Protein AF-A0A949IEY3-F1 (afdb_monomer_lite)

Structure (mmCIF, N/CA/C/O backbone):
data_AF-A0A949IEY3-F1
#
_entry.id   AF-A0A949IEY3-F1
#
loop_
_atom_site.group_PDB
_atom_site.id
_atom_site.type_symbol
_atom_site.label_atom_id
_atom_site.label_alt_id
_atom_site.label_comp_id
_atom_site.label_asym_id
_atom_site.label_entity_id
_atom_site.label_seq_id
_atom_site.pdbx_PDB_ins_code
_atom_site.Cartn_x
_atom_site.Cartn_y
_atom_site.Cartn_z
_atom_site.occupancy
_atom_site.B_iso_or_equiv
_atom_site.auth_seq_id
_atom_site.auth_comp_id
_atom_site.auth_asym_id
_atom_site.auth_atom_id
_atom_site.pdbx_PDB_model_num
ATOM 1 N N . MET A 1 1 ? 9.788 -4.914 -32.178 1.00 46.94 1 MET A N 1
ATOM 2 C CA . MET A 1 1 ? 10.229 -4.517 -30.823 1.00 46.94 1 MET A CA 1
ATOM 3 C C . MET A 1 1 ? 9.137 -3.649 -30.191 1.00 46.94 1 MET A C 1
ATOM 5 O O . MET A 1 1 ? 9.381 -2.490 -29.914 1.00 46.94 1 MET A O 1
ATOM 9 N N . THR A 1 2 ? 7.911 -4.162 -30.039 1.00 53.75 2 THR A N 1
ATOM 10 C CA . THR A 1 2 ? 6.730 -3.289 -29.823 1.00 53.75 2 THR A CA 1
ATOM 11 C C . THR A 1 2 ? 5.736 -3.800 -28.781 1.00 53.75 2 THR A C 1
ATOM 13 O O . THR A 1 2 ? 4.923 -3.021 -28.313 1.00 53.75 2 THR A O 1
ATOM 16 N N . THR A 1 3 ? 5.800 -5.074 -28.390 1.00 60.41 3 THR A N 1
ATOM 17 C CA . THR A 1 3 ? 4.898 -5.664 -27.387 1.00 60.41 3 THR A CA 1
ATOM 18 C C . THR A 1 3 ? 5.378 -5.424 -25.957 1.00 60.41 3 THR A C 1
ATOM 20 O O . THR A 1 3 ? 4.612 -4.915 -25.152 1.00 60.41 3 THR A O 1
ATOM 23 N N . ALA A 1 4 ? 6.667 -5.645 -25.677 1.00 58.47 4 ALA A N 1
ATOM 24 C CA . ALA A 1 4 ? 7.222 -5.500 -24.326 1.00 58.47 4 ALA A CA 1
ATOM 25 C C . ALA A 1 4 ? 7.074 -4.079 -23.746 1.00 58.47 4 ALA A C 1
ATOM 27 O O . ALA A 1 4 ? 6.784 -3.923 -22.569 1.00 58.47 4 ALA A O 1
ATOM 28 N N . HIS A 1 5 ? 7.217 -3.040 -24.575 1.00 59.31 5 HIS A N 1
ATOM 29 C CA . HIS A 1 5 ? 7.078 -1.650 -24.125 1.00 59.31 5 HIS A CA 1
ATOM 30 C C . HIS A 1 5 ? 5.612 -1.258 -23.858 1.00 59.31 5 HIS A C 1
ATOM 32 O O . HIS A 1 5 ? 5.348 -0.380 -23.045 1.00 59.31 5 HIS A O 1
ATOM 38 N N . HIS A 1 6 ? 4.653 -1.909 -24.529 1.00 62.28 6 HIS A N 1
ATOM 39 C CA . HIS A 1 6 ? 3.222 -1.681 -24.313 1.00 62.28 6 HIS A CA 1
ATOM 40 C C . HIS A 1 6 ? 2.752 -2.330 -23.006 1.00 62.28 6 HIS A C 1
ATOM 42 O O . HIS A 1 6 ? 2.104 -1.671 -22.199 1.00 62.28 6 HIS A O 1
ATOM 48 N N . GLU A 1 7 ? 3.171 -3.576 -22.765 1.00 66.00 7 GLU A N 1
ATOM 49 C CA . GLU A 1 7 ? 2.875 -4.327 -21.536 1.00 66.00 7 GLU A CA 1
ATOM 50 C C . GLU A 1 7 ? 3.443 -3.624 -20.287 1.00 66.00 7 GLU A C 1
ATOM 52 O O . GLU A 1 7 ? 2.803 -3.598 -19.240 1.00 66.00 7 GLU A O 1
ATOM 57 N N . GLN A 1 8 ? 4.606 -2.972 -20.410 1.00 67.94 8 GLN A N 1
ATOM 58 C CA . GLN A 1 8 ? 5.215 -2.179 -19.334 1.00 67.94 8 GLN A CA 1
ATOM 59 C C . GLN A 1 8 ? 4.384 -0.949 -18.955 1.00 67.94 8 GLN A C 1
ATOM 61 O O . GLN A 1 8 ? 4.123 -0.717 -17.775 1.00 67.94 8 GLN A O 1
ATOM 66 N N . THR A 1 9 ? 3.938 -0.168 -19.942 1.00 77.81 9 THR A N 1
ATOM 67 C CA . THR A 1 9 ? 3.109 1.018 -19.689 1.00 77.81 9 THR A CA 1
ATOM 68 C C . THR A 1 9 ? 1.752 0.635 -19.091 1.00 77.81 9 THR A C 1
ATOM 70 O O . THR A 1 9 ? 1.216 1.372 -18.263 1.00 77.81 9 THR A O 1
ATOM 73 N N . GLU A 1 10 ? 1.200 -0.525 -19.461 1.00 85.94 10 GLU A N 1
ATOM 74 C CA . GLU A 1 10 ? -0.023 -1.053 -18.848 1.00 85.94 10 GLU A CA 1
ATOM 75 C C . GLU A 1 10 ? 0.197 -1.505 -17.398 1.00 85.94 10 GLU A C 1
ATOM 77 O O . GLU A 1 10 ? -0.606 -1.148 -16.537 1.00 85.94 10 GLU A O 1
ATOM 82 N N . ALA A 1 11 ? 1.299 -2.202 -17.098 1.00 87.50 11 ALA A N 1
ATOM 83 C CA . ALA A 1 11 ? 1.636 -2.626 -15.738 1.00 87.50 11 ALA A CA 1
ATOM 84 C C . ALA A 1 11 ? 1.901 -1.436 -14.796 1.00 87.50 11 ALA A C 1
ATOM 86 O O . ALA A 1 11 ? 1.378 -1.401 -13.683 1.00 87.50 11 ALA A O 1
ATOM 87 N N . VAL A 1 12 ? 2.644 -0.416 -15.247 1.00 89.12 12 VAL A N 1
ATOM 88 C CA . VAL A 1 12 ? 2.855 0.818 -14.465 1.00 89.12 12 VAL A CA 1
ATOM 89 C C . VAL A 1 12 ? 1.537 1.546 -14.223 1.00 89.12 12 VAL A C 1
ATOM 91 O O . VAL A 1 12 ? 1.287 2.041 -13.123 1.00 89.12 12 VAL A O 1
ATOM 94 N N . LYS A 1 13 ? 0.664 1.606 -15.232 1.00 91.56 13 LYS A N 1
ATOM 95 C CA . LYS A 1 13 ? -0.659 2.208 -15.073 1.00 91.56 13 LYS A CA 1
ATOM 96 C C . LYS A 1 13 ? -1.504 1.450 -14.045 1.00 91.56 13 LYS A C 1
ATOM 98 O O . LYS A 1 13 ? -2.110 2.095 -13.197 1.00 91.56 13 LYS A O 1
ATOM 103 N N . ASP A 1 14 ? -1.512 0.120 -14.085 1.00 92.50 14 ASP A N 1
ATOM 104 C CA . ASP A 1 14 ? -2.247 -0.707 -13.121 1.00 92.50 14 ASP A CA 1
ATOM 105 C C . ASP A 1 14 ? -1.748 -0.482 -11.681 1.00 92.50 14 ASP A C 1
ATOM 107 O O . ASP A 1 14 ? -2.543 -0.252 -10.769 1.00 92.50 14 ASP A O 1
ATOM 111 N N . VAL A 1 15 ? -0.426 -0.417 -11.480 1.00 92.69 15 VAL A N 1
ATOM 112 C CA . VAL A 1 15 ? 0.175 -0.072 -10.179 1.00 92.69 15 VAL A CA 1
ATOM 113 C C . VAL A 1 15 ? -0.255 1.327 -9.711 1.00 92.69 15 VAL A C 1
ATOM 115 O O . VAL A 1 15 ? -0.690 1.494 -8.567 1.00 92.69 15 VAL A O 1
ATOM 118 N N . ARG A 1 16 ? -0.214 2.337 -10.591 1.00 93.06 16 ARG A N 1
ATOM 119 C CA . ARG A 1 16 ? -0.662 3.710 -10.282 1.00 93.06 16 ARG A CA 1
ATOM 120 C C . ARG A 1 16 ? -2.134 3.761 -9.885 1.00 93.06 16 ARG A C 1
ATOM 122 O O . ARG A 1 16 ? -2.465 4.365 -8.860 1.00 93.06 16 ARG A O 1
ATOM 129 N N . ASP A 1 17 ? -2.996 3.108 -10.659 1.00 94.56 17 ASP A N 1
ATOM 130 C CA . ASP A 1 17 ? -4.437 3.050 -10.410 1.00 94.56 17 ASP A CA 1
ATOM 131 C C . ASP A 1 17 ? -4.720 2.387 -9.048 1.00 94.56 17 ASP A C 1
ATOM 133 O O . ASP A 1 17 ? -5.545 2.878 -8.268 1.00 94.56 17 ASP A O 1
ATOM 137 N N . LYS A 1 18 ? -3.965 1.339 -8.689 1.00 94.81 18 LYS A N 1
ATOM 138 C CA . LYS A 1 18 ? -4.064 0.689 -7.374 1.00 94.81 18 LYS A CA 1
ATOM 139 C C . LYS A 1 18 ? -3.598 1.574 -6.227 1.00 94.81 18 LYS A C 1
ATOM 141 O O . LYS A 1 18 ? -4.246 1.589 -5.179 1.00 94.81 18 LYS A O 1
ATOM 146 N N . TYR A 1 19 ? -2.542 2.366 -6.400 1.00 94.62 19 TYR A N 1
ATOM 147 C CA . TYR A 1 19 ? -2.156 3.348 -5.385 1.00 94.62 19 TYR A CA 1
ATOM 148 C C . TYR A 1 19 ? -3.219 4.426 -5.167 1.00 94.62 19 TYR A C 1
ATOM 150 O O . TYR A 1 19 ? -3.435 4.856 -4.029 1.00 94.62 19 TYR A O 1
ATOM 158 N N . GLU A 1 20 ? -3.903 4.868 -6.223 1.00 94.94 20 GLU A N 1
ATOM 159 C CA . GLU A 1 20 ? -5.037 5.783 -6.079 1.00 94.94 20 GLU A CA 1
ATOM 160 C C . GLU A 1 20 ? -6.204 5.141 -5.328 1.00 94.94 20 GLU A C 1
ATOM 162 O O . GLU A 1 20 ? -6.789 5.778 -4.448 1.00 94.94 20 GLU A O 1
ATOM 167 N N . GLU A 1 21 ? -6.517 3.881 -5.633 1.00 96.31 21 GLU A N 1
ATOM 168 C CA . GLU A 1 21 ? -7.528 3.095 -4.924 1.00 96.31 21 GLU A CA 1
ATOM 169 C C . GLU A 1 21 ? -7.200 2.991 -3.427 1.00 96.31 21 GLU A C 1
ATOM 171 O O . GLU A 1 21 ? -8.030 3.347 -2.591 1.00 96.31 21 GLU A O 1
ATOM 176 N N . ILE A 1 22 ? -5.958 2.643 -3.077 1.00 95.38 22 ILE A N 1
ATOM 177 C CA . ILE A 1 22 ? -5.497 2.564 -1.683 1.00 95.38 22 ILE A CA 1
ATOM 178 C C . ILE A 1 22 ? -5.648 3.910 -0.958 1.00 95.38 22 ILE A C 1
ATOM 180 O O . ILE A 1 22 ? -6.110 3.958 0.184 1.00 95.38 22 ILE A O 1
ATOM 184 N N . MET A 1 23 ? -5.298 5.028 -1.604 1.00 95.50 23 MET A N 1
ATOM 185 C CA . MET A 1 23 ? -5.473 6.353 -0.996 1.00 95.50 23 MET A CA 1
ATOM 186 C C . MET A 1 23 ? -6.948 6.688 -0.755 1.00 95.50 23 MET A C 1
ATOM 188 O O . MET A 1 23 ? -7.282 7.237 0.298 1.00 95.50 23 MET A O 1
ATOM 192 N N . ARG A 1 24 ? -7.842 6.313 -1.680 1.00 95.88 24 ARG A N 1
ATOM 193 C CA . ARG A 1 24 ? -9.292 6.476 -1.492 1.00 95.88 24 ARG A CA 1
ATOM 194 C C . ARG A 1 24 ? -9.807 5.627 -0.332 1.00 95.88 24 ARG A C 1
ATOM 196 O O . ARG A 1 24 ? -10.607 6.136 0.449 1.00 95.88 24 ARG A O 1
ATOM 203 N N . LEU A 1 25 ? -9.327 4.392 -0.179 1.00 96.50 25 LEU A N 1
ATOM 204 C CA . LEU A 1 25 ? -9.682 3.521 0.947 1.00 96.50 25 LEU A CA 1
ATOM 205 C C . LEU A 1 25 ? -9.256 4.129 2.291 1.00 96.50 25 LEU A C 1
ATOM 207 O O . LEU A 1 25 ? -10.052 4.161 3.227 1.00 96.50 25 LEU A O 1
ATOM 211 N N . PHE A 1 26 ? -8.056 4.715 2.382 1.00 95.12 26 PHE A N 1
ATOM 212 C CA . PHE A 1 26 ? -7.641 5.443 3.589 1.00 95.12 26 PHE A CA 1
ATOM 213 C C . PHE A 1 26 ? -8.510 6.670 3.883 1.00 95.12 26 PHE A C 1
ATOM 215 O O . PHE A 1 26 ? -8.753 7.003 5.043 1.00 95.12 26 PHE A O 1
ATOM 222 N N . ASP A 1 27 ? -8.963 7.379 2.853 1.00 94.38 27 ASP A N 1
ATOM 223 C CA . ASP A 1 27 ? -9.834 8.538 3.038 1.00 94.38 27 ASP A CA 1
ATOM 224 C C . ASP A 1 27 ? -11.264 8.140 3.430 1.00 94.38 27 ASP A C 1
ATOM 226 O O . ASP A 1 27 ? -11.930 8.908 4.127 1.00 94.38 27 ASP A O 1
ATOM 230 N N . GLN A 1 28 ? -11.731 6.959 3.013 1.00 94.81 28 GLN A N 1
ATOM 231 C CA . GLN A 1 28 ? -12.969 6.357 3.516 1.00 94.81 28 GLN A CA 1
ATOM 232 C C . GLN A 1 28 ? -12.807 5.926 4.974 1.00 94.81 28 GLN A C 1
ATOM 234 O O . GLN A 1 28 ? -13.623 6.318 5.800 1.00 94.81 28 GLN A O 1
ATOM 239 N N . TYR A 1 29 ? -11.703 5.251 5.315 1.00 93.50 29 TYR A N 1
ATOM 240 C CA . TYR A 1 29 ? -11.407 4.808 6.682 1.00 93.50 29 TYR A CA 1
ATOM 241 C C . TYR A 1 29 ? -11.513 5.964 7.687 1.00 93.50 29 TYR A C 1
ATOM 243 O O . TYR A 1 29 ? -12.190 5.847 8.707 1.00 93.50 29 TYR A O 1
ATOM 251 N N . ASN A 1 30 ? -10.937 7.123 7.349 1.00 90.44 30 ASN A N 1
ATOM 252 C CA . ASN A 1 30 ? -10.963 8.325 8.190 1.00 90.44 30 ASN A CA 1
ATOM 253 C C . ASN A 1 30 ? -12.365 8.926 8.407 1.00 90.44 30 ASN A C 1
ATOM 255 O O . ASN A 1 30 ? -12.544 9.742 9.309 1.00 90.44 30 ASN A O 1
ATOM 259 N N . LYS A 1 31 ? -13.339 8.595 7.552 1.00 92.94 31 LYS A N 1
ATOM 260 C CA . LYS A 1 31 ? -14.721 9.107 7.604 1.00 92.94 31 LYS A CA 1
ATOM 261 C C . LYS A 1 31 ? -15.704 8.096 8.189 1.00 92.94 31 LYS A C 1
ATOM 263 O O . LYS A 1 31 ? -16.850 8.451 8.446 1.00 92.94 31 LYS A O 1
ATOM 268 N N . THR A 1 32 ? -15.277 6.853 8.353 1.00 91.75 32 THR A N 1
ATOM 269 C CA . THR A 1 32 ? -16.107 5.755 8.830 1.00 91.75 32 THR A CA 1
ATOM 270 C C . THR A 1 32 ? -16.006 5.666 10.347 1.00 91.75 32 THR A C 1
ATOM 272 O O . THR A 1 32 ? -14.907 5.585 10.884 1.00 91.75 32 THR A O 1
ATOM 275 N N . ASP A 1 33 ? -17.137 5.625 11.050 1.00 86.69 33 ASP A N 1
ATOM 276 C CA . ASP A 1 33 ? -17.186 5.404 12.508 1.00 86.69 33 ASP A CA 1
ATOM 277 C C . ASP A 1 33 ? -17.440 3.928 12.873 1.00 86.69 33 ASP A C 1
ATOM 279 O O . ASP A 1 33 ? -17.324 3.521 14.029 1.00 86.69 33 ASP A O 1
ATOM 283 N N . ASN A 1 34 ? -17.803 3.103 11.885 1.00 89.31 34 ASN A N 1
ATOM 284 C CA . ASN A 1 34 ? -18.080 1.687 12.074 1.00 89.31 34 ASN A CA 1
ATOM 285 C C . ASN A 1 34 ? -16.785 0.857 12.068 1.00 89.31 34 ASN A C 1
ATOM 287 O O . ASN A 1 34 ? -16.049 0.820 11.085 1.00 89.31 34 ASN A O 1
ATOM 291 N N . LYS A 1 35 ? -16.557 0.125 13.159 1.00 83.81 35 LYS A N 1
ATOM 292 C CA . LYS A 1 35 ? -15.388 -0.741 13.368 1.00 83.81 35 LYS A CA 1
ATOM 293 C C . LYS A 1 35 ? -15.237 -1.836 12.314 1.00 83.81 35 LYS A C 1
ATOM 295 O O . LYS A 1 35 ? -14.163 -2.012 11.758 1.00 83.81 35 LYS A O 1
ATOM 300 N N . SER A 1 36 ? -16.317 -2.559 12.026 1.00 87.38 36 SER A N 1
ATOM 301 C CA . SER A 1 36 ? -16.296 -3.659 11.055 1.00 87.38 36 SER A CA 1
ATOM 302 C C . SER A 1 36 ? -16.012 -3.146 9.646 1.00 87.38 36 SER A C 1
ATOM 304 O O . SER A 1 36 ? -15.339 -3.812 8.866 1.00 87.38 36 SER A O 1
ATOM 306 N N . GLU A 1 37 ? -16.503 -1.952 9.327 1.00 90.94 37 GLU A N 1
ATOM 307 C CA . GLU A 1 37 ? -16.245 -1.308 8.043 1.00 90.94 37 GLU A CA 1
ATOM 308 C C . GLU A 1 37 ? -14.798 -0.799 7.956 1.00 90.94 37 GLU A C 1
ATOM 310 O O . GLU A 1 37 ? -14.137 -1.024 6.948 1.00 90.94 37 GLU A O 1
ATOM 315 N N . ARG A 1 38 ? -14.247 -0.224 9.036 1.00 90.19 38 ARG A N 1
ATOM 316 C CA . ARG A 1 38 ? -12.816 0.117 9.135 1.00 90.19 38 ARG A CA 1
ATOM 317 C C . ARG A 1 38 ? -11.908 -1.093 8.914 1.00 90.19 38 ARG A C 1
ATOM 319 O O . ARG A 1 38 ? -10.932 -0.992 8.173 1.00 90.19 38 ARG A O 1
ATOM 326 N N . GLU A 1 39 ? -12.240 -2.234 9.513 1.00 89.44 39 GLU A N 1
ATOM 327 C CA . GLU A 1 39 ? -11.499 -3.484 9.313 1.00 89.44 39 GLU A CA 1
ATOM 328 C C . GLU A 1 39 ? -11.558 -3.956 7.854 1.00 89.44 39 GLU A C 1
ATOM 330 O O . GLU A 1 39 ? -10.534 -4.343 7.280 1.00 89.44 39 GLU A O 1
ATOM 335 N N . SER A 1 40 ? -12.744 -3.883 7.237 1.00 92.31 40 SER A N 1
ATOM 336 C CA . SER A 1 40 ? -12.937 -4.217 5.821 1.00 92.31 40 SER A CA 1
ATOM 337 C C . SER A 1 40 ? -12.068 -3.339 4.928 1.00 92.31 40 SER A C 1
ATOM 339 O O . SER A 1 40 ? -11.336 -3.855 4.088 1.00 92.31 40 SER A O 1
ATOM 341 N N . LEU A 1 41 ? -12.055 -2.026 5.169 1.00 94.38 41 LEU A N 1
ATOM 342 C CA . LEU A 1 41 ? -11.255 -1.076 4.395 1.00 94.38 41 LEU A CA 1
ATOM 343 C C . LEU A 1 41 ? -9.754 -1.379 4.487 1.00 94.38 41 LEU A C 1
ATOM 345 O O . LEU A 1 41 ? -9.057 -1.353 3.476 1.00 94.38 41 LEU A O 1
ATOM 349 N N . ILE A 1 42 ? -9.238 -1.727 5.671 1.00 93.50 42 ILE A N 1
ATOM 350 C CA . ILE A 1 42 ? -7.824 -2.112 5.821 1.00 93.50 42 ILE A CA 1
ATOM 351 C C . ILE A 1 42 ? -7.526 -3.462 5.153 1.00 93.50 42 ILE A C 1
ATOM 353 O O . ILE A 1 42 ? -6.452 -3.644 4.573 1.00 93.50 42 ILE A O 1
ATOM 357 N N . SER A 1 43 ? -8.483 -4.389 5.158 1.00 92.19 43 SER A N 1
ATOM 358 C CA . SER A 1 43 ? -8.374 -5.661 4.431 1.00 92.19 43 SER A CA 1
ATOM 359 C C . SER A 1 43 ? -8.343 -5.451 2.909 1.00 92.19 43 SER A C 1
ATOM 361 O O . SER A 1 43 ? -7.562 -6.089 2.197 1.00 92.19 43 SER A O 1
ATOM 363 N N . GLU A 1 44 ? -9.132 -4.506 2.400 1.00 94.94 44 GLU A N 1
ATOM 364 C CA . GLU A 1 44 ? -9.119 -4.089 0.994 1.00 94.94 44 GLU A CA 1
ATOM 365 C C . GLU A 1 44 ? -7.798 -3.405 0.618 1.00 94.94 44 GLU A C 1
ATOM 367 O O . GLU A 1 44 ? -7.216 -3.727 -0.421 1.00 94.94 44 GLU A O 1
ATOM 372 N N . VAL A 1 45 ? -7.250 -2.551 1.495 1.00 94.19 45 VAL A N 1
ATOM 373 C CA . VAL A 1 45 ? -5.905 -1.971 1.322 1.00 94.19 45 VAL A CA 1
ATOM 374 C C . VAL A 1 45 ? -4.849 -3.073 1.215 1.00 94.19 45 VAL A C 1
ATOM 376 O O . VAL A 1 45 ? -4.012 -3.037 0.313 1.00 94.19 45 VAL A O 1
ATOM 379 N N . SER A 1 46 ? -4.897 -4.081 2.091 1.00 93.44 46 SER A N 1
ATOM 380 C CA . SER A 1 46 ? -3.976 -5.225 2.048 1.00 93.44 46 SER A CA 1
ATOM 381 C C . SER A 1 46 ? -4.084 -6.014 0.736 1.00 93.44 46 SER A C 1
ATOM 383 O O . SER A 1 46 ? -3.067 -6.425 0.166 1.00 93.44 46 SER A O 1
ATOM 385 N N . THR A 1 47 ? -5.302 -6.174 0.217 1.00 94.25 47 THR A N 1
ATOM 386 C CA . THR A 1 47 ? -5.557 -6.842 -1.066 1.00 94.25 47 THR A CA 1
ATOM 387 C C . THR A 1 47 ? -4.976 -6.045 -2.233 1.00 94.25 47 THR A C 1
ATOM 389 O O . THR A 1 47 ? -4.278 -6.613 -3.074 1.00 94.25 47 THR A O 1
ATOM 392 N N . CYS A 1 48 ? -5.188 -4.727 -2.262 1.00 93.75 48 CYS A N 1
ATOM 393 C CA . CYS A 1 48 ? -4.628 -3.854 -3.293 1.00 93.75 48 CYS A CA 1
ATOM 394 C C . CYS A 1 48 ? -3.095 -3.859 -3.277 1.00 93.75 48 CYS A C 1
ATOM 396 O O . CYS A 1 48 ? -2.476 -3.991 -4.328 1.00 93.75 48 CYS A O 1
ATOM 398 N N . LEU A 1 49 ? -2.476 -3.788 -2.095 1.00 93.25 49 LEU A N 1
ATOM 399 C CA . LEU A 1 49 ? -1.018 -3.874 -1.959 1.00 93.25 49 LEU A CA 1
ATOM 400 C C . LEU A 1 49 ? -0.480 -5.234 -2.421 1.00 93.25 49 LEU A C 1
ATOM 402 O O . LEU A 1 49 ? 0.550 -5.305 -3.081 1.00 93.25 49 LEU A O 1
ATOM 406 N N . SER A 1 50 ? -1.197 -6.324 -2.142 1.00 92.94 50 SER A N 1
ATOM 407 C CA . SER A 1 50 ? -0.816 -7.656 -2.630 1.00 92.94 50 SER A CA 1
ATOM 408 C C . SER A 1 50 ? -0.879 -7.757 -4.158 1.00 92.94 50 SER A C 1
ATOM 410 O O . SER A 1 50 ? -0.056 -8.448 -4.765 1.00 92.94 50 SER A O 1
ATOM 412 N N . HIS A 1 51 ? -1.837 -7.067 -4.785 1.00 92.12 51 HIS A N 1
ATOM 413 C CA . HIS A 1 51 ? -1.924 -6.954 -6.241 1.00 92.12 51 HIS A CA 1
ATOM 414 C C . HIS A 1 51 ? -0.733 -6.183 -6.810 1.00 92.12 51 HIS A C 1
ATOM 416 O O . HIS A 1 51 ? -0.053 -6.713 -7.684 1.00 92.12 51 HIS A O 1
ATOM 422 N N . VAL A 1 52 ? -0.431 -5.003 -6.257 1.00 92.62 52 VAL A N 1
ATOM 423 C CA . VAL A 1 52 ? 0.737 -4.191 -6.644 1.00 92.62 52 VAL A CA 1
ATOM 424 C C . VAL A 1 52 ? 2.018 -5.025 -6.589 1.00 92.62 52 VAL A C 1
ATOM 426 O O . VAL A 1 52 ? 2.670 -5.205 -7.614 1.00 92.62 52 VAL A O 1
ATOM 429 N N . ASN A 1 53 ? 2.284 -5.685 -5.457 1.00 90.94 53 ASN A N 1
ATOM 430 C CA . ASN A 1 53 ? 3.458 -6.550 -5.294 1.00 90.94 53 ASN A CA 1
ATOM 431 C C . ASN A 1 53 ? 3.514 -7.681 -6.329 1.00 90.94 53 ASN A C 1
ATOM 433 O O . ASN A 1 53 ? 4.593 -8.130 -6.715 1.00 90.94 53 ASN A O 1
ATOM 437 N N . THR A 1 54 ? 2.355 -8.200 -6.740 1.00 91.81 54 THR A N 1
ATOM 438 C CA . THR A 1 54 ? 2.280 -9.285 -7.723 1.00 91.81 54 THR A CA 1
ATOM 439 C C . THR A 1 54 ? 2.658 -8.793 -9.112 1.00 91.81 54 THR A C 1
ATOM 441 O O . THR A 1 54 ? 3.435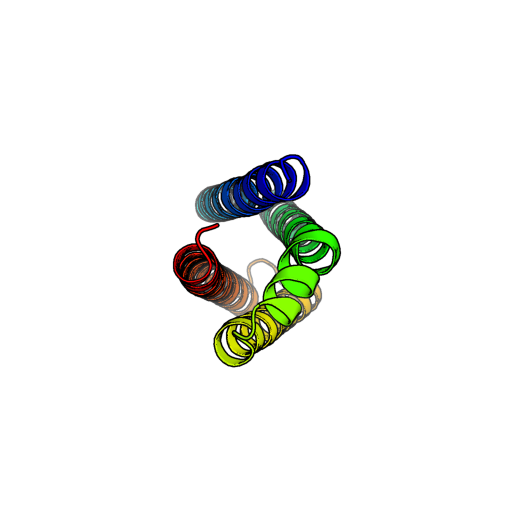 -9.472 -9.784 1.00 91.81 54 THR A O 1
ATOM 444 N N . VAL A 1 55 ? 2.127 -7.641 -9.529 1.00 91.00 55 VAL A N 1
ATOM 445 C CA . VAL A 1 55 ? 2.460 -7.008 -10.814 1.00 91.00 55 VAL A CA 1
ATOM 446 C C . VAL A 1 55 ? 3.935 -6.616 -10.828 1.00 91.00 55 VAL A C 1
ATOM 448 O O . VAL A 1 55 ? 4.666 -6.934 -11.762 1.00 91.00 55 VAL A O 1
ATOM 451 N N . GLU A 1 56 ? 4.429 -6.026 -9.745 1.00 89.50 56 GLU A N 1
ATOM 452 C CA . GLU A 1 56 ? 5.827 -5.621 -9.636 1.00 89.50 56 GLU A CA 1
ATOM 453 C C . GLU A 1 56 ? 6.789 -6.798 -9.699 1.00 89.50 56 GLU A C 1
ATOM 455 O O . GLU A 1 56 ? 7.724 -6.789 -10.496 1.00 89.50 56 GLU A O 1
ATOM 460 N N . ALA A 1 57 ? 6.550 -7.846 -8.909 1.00 88.62 57 ALA A N 1
ATOM 461 C CA . ALA A 1 57 ? 7.438 -9.000 -8.856 1.00 88.62 57 ALA A CA 1
ATOM 462 C C . ALA A 1 57 ? 7.448 -9.820 -10.154 1.00 88.62 57 ALA A C 1
ATOM 464 O O . ALA A 1 57 ? 8.434 -10.512 -10.423 1.00 88.62 57 ALA A O 1
ATOM 465 N N . LYS A 1 58 ? 6.361 -9.788 -10.935 1.00 88.31 58 LYS A N 1
ATOM 466 C CA . LYS A 1 58 ? 6.240 -10.557 -12.181 1.00 88.31 58 LYS A CA 1
ATOM 467 C C . LYS A 1 58 ? 6.667 -9.767 -13.407 1.00 88.31 58 LYS A C 1
ATOM 469 O O . LYS A 1 58 ? 7.402 -10.310 -14.230 1.00 88.31 58 LYS A O 1
ATOM 474 N N . ASP A 1 59 ? 6.237 -8.515 -13.499 1.00 85.31 59 ASP A N 1
ATOM 475 C CA . ASP A 1 59 ? 6.243 -7.770 -14.755 1.00 85.31 59 ASP A CA 1
ATOM 476 C C . ASP A 1 59 ? 7.228 -6.591 -14.723 1.00 85.31 59 ASP A C 1
ATOM 478 O O . ASP A 1 59 ? 7.966 -6.393 -15.688 1.00 85.31 59 ASP A O 1
ATOM 482 N N . LEU A 1 60 ? 7.324 -5.847 -13.610 1.00 85.38 60 LEU A N 1
ATOM 483 C CA . LEU A 1 60 ? 8.139 -4.619 -13.545 1.00 85.38 60 LEU A CA 1
ATOM 484 C C . LEU A 1 60 ? 9.565 -4.852 -13.025 1.00 85.38 60 LEU A C 1
ATOM 486 O O . LEU A 1 60 ? 10.549 -4.577 -13.713 1.00 85.38 60 LEU A O 1
ATOM 490 N N . TYR A 1 61 ? 9.712 -5.369 -11.806 1.00 87.75 61 TYR A N 1
ATOM 491 C CA . TYR A 1 61 ? 10.999 -5.463 -11.112 1.00 87.75 61 TYR A CA 1
ATOM 492 C C . TYR A 1 61 ? 12.003 -6.392 -11.813 1.00 87.75 61 TYR A C 1
ATOM 494 O O . TYR A 1 61 ? 13.175 -6.016 -11.901 1.00 87.75 61 TYR A O 1
ATOM 502 N N . PRO A 1 62 ? 11.618 -7.563 -12.368 1.00 87.25 62 PRO A N 1
ATOM 503 C CA . PRO A 1 62 ? 12.541 -8.376 -13.160 1.00 87.25 62 PRO A CA 1
ATOM 504 C C . PRO A 1 62 ? 13.119 -7.619 -14.360 1.00 87.25 62 PRO A C 1
ATOM 506 O O . PRO A 1 62 ? 14.295 -7.791 -14.688 1.00 87.25 62 PRO A O 1
ATOM 509 N N . MET A 1 63 ? 12.319 -6.752 -14.987 1.00 81.81 63 MET A N 1
ATOM 510 C CA . MET A 1 63 ? 12.770 -5.929 -16.105 1.00 81.81 63 MET A CA 1
ATOM 511 C C . MET A 1 63 ? 13.687 -4.800 -15.635 1.00 81.81 63 MET A C 1
ATOM 513 O O . MET A 1 63 ? 14.769 -4.641 -16.196 1.00 81.81 63 MET A O 1
ATOM 517 N N . LEU A 1 64 ? 13.336 -4.084 -14.566 1.00 83.25 64 LEU A N 1
ATOM 518 C CA . LEU A 1 64 ? 14.175 -3.022 -13.991 1.00 83.25 64 LEU A CA 1
ATOM 519 C C . LEU A 1 64 ? 15.548 -3.547 -13.535 1.00 83.25 64 LEU A C 1
ATOM 521 O O . LEU A 1 64 ? 16.575 -2.914 -13.780 1.00 83.25 64 LEU A O 1
ATOM 525 N N . ARG A 1 65 ? 15.609 -4.772 -12.987 1.00 83.12 65 ARG A N 1
ATOM 526 C CA . ARG A 1 65 ? 16.881 -5.455 -12.664 1.00 83.12 65 ARG A CA 1
ATOM 527 C C . ARG A 1 65 ? 17.785 -5.640 -13.883 1.00 83.12 65 ARG A C 1
ATOM 529 O O . ARG A 1 65 ? 19.005 -5.646 -13.736 1.00 83.12 65 ARG A O 1
ATOM 536 N N . SER A 1 66 ? 17.206 -5.802 -15.072 1.00 79.75 66 SER A N 1
ATOM 537 C CA . SER A 1 66 ? 17.960 -5.967 -16.319 1.00 79.75 66 SER A CA 1
ATOM 538 C C . SER A 1 66 ? 18.474 -4.645 -16.909 1.00 79.75 66 SER A C 1
ATOM 540 O O . SER A 1 66 ? 19.402 -4.678 -17.714 1.00 79.75 66 SER A O 1
ATOM 542 N N . GLN A 1 67 ? 17.923 -3.499 -16.484 1.00 70.56 67 GLN A N 1
ATOM 543 C CA . GLN A 1 67 ? 18.238 -2.160 -17.010 1.00 70.56 67 GLN A CA 1
ATOM 544 C C . GLN A 1 67 ? 19.276 -1.375 -16.177 1.00 70.56 67 GLN A C 1
ATOM 546 O O . GLN A 1 67 ? 19.629 -0.257 -16.530 1.00 70.56 67 GLN A O 1
ATOM 551 N N . ALA A 1 68 ? 19.859 -2.004 -15.147 1.00 58.12 68 ALA A N 1
ATOM 552 C CA . ALA A 1 68 ? 21.001 -1.512 -14.363 1.00 58.12 68 ALA A CA 1
ATOM 553 C C . ALA A 1 68 ? 20.751 -0.345 -13.374 1.00 58.12 68 ALA A C 1
ATOM 555 O O . ALA A 1 68 ? 21.707 0.336 -13.006 1.00 58.12 68 ALA A O 1
ATOM 556 N N . GLU A 1 69 ? 19.536 -0.203 -12.821 1.00 66.69 69 GLU A N 1
ATOM 557 C CA . GLU A 1 69 ? 19.260 0.648 -11.640 1.00 66.69 69 GLU A CA 1
ATOM 558 C C . GLU A 1 69 ? 18.993 -0.165 -10.347 1.00 66.69 69 GLU A C 1
ATOM 560 O O . GLU A 1 69 ? 17.877 -0.185 -9.818 1.00 66.69 69 GLU A O 1
ATOM 565 N N . PRO A 1 70 ? 20.004 -0.862 -9.786 1.00 71.62 70 PRO A N 1
ATOM 566 C CA . PRO A 1 70 ? 19.811 -1.726 -8.619 1.00 71.62 70 PRO A CA 1
ATOM 567 C C . PRO A 1 70 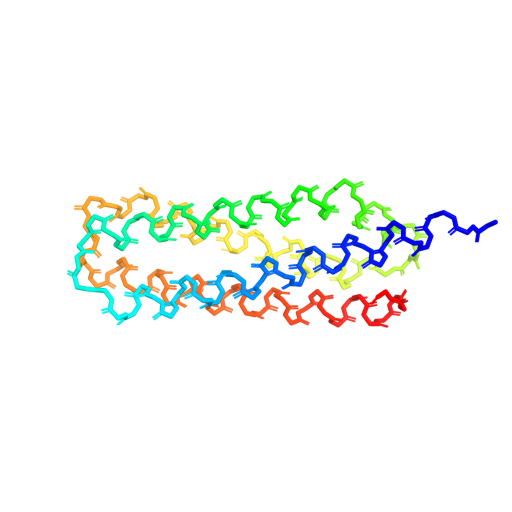? 19.517 -0.951 -7.326 1.00 71.62 70 PRO A C 1
ATOM 569 O O . PRO A 1 70 ? 18.891 -1.496 -6.421 1.00 71.62 70 PRO A O 1
ATOM 572 N N . GLU A 1 71 ? 19.962 0.304 -7.220 1.00 82.00 71 GLU A N 1
ATOM 573 C CA . GLU A 1 71 ? 19.831 1.097 -5.993 1.00 82.00 71 GLU A CA 1
ATOM 574 C C . GLU A 1 71 ? 18.394 1.593 -5.782 1.00 82.00 71 GLU A C 1
ATOM 576 O O . GLU A 1 71 ? 17.819 1.361 -4.719 1.00 82.00 71 GLU A O 1
ATOM 581 N N . GLY A 1 72 ? 17.774 2.191 -6.807 1.00 82.75 72 GLY A N 1
ATOM 582 C CA . GLY A 1 72 ? 16.378 2.635 -6.743 1.00 82.75 72 GLY A CA 1
ATOM 583 C C . GLY A 1 72 ? 15.410 1.474 -6.505 1.00 82.75 72 GLY A C 1
ATOM 584 O O . GLY A 1 72 ? 14.500 1.577 -5.680 1.00 82.75 72 GLY A O 1
ATOM 585 N N . LEU A 1 73 ? 15.671 0.331 -7.144 1.00 86.12 73 LEU A N 1
ATOM 586 C CA . LEU A 1 73 ? 14.909 -0.889 -6.915 1.00 86.12 73 LEU A CA 1
ATOM 587 C C . LEU A 1 73 ? 15.072 -1.416 -5.482 1.00 86.12 73 LEU A C 1
ATOM 589 O O . LEU A 1 73 ? 14.078 -1.724 -4.829 1.00 86.12 73 LEU A O 1
ATOM 593 N N . SER A 1 74 ? 16.303 -1.474 -4.963 1.00 87.62 74 SER A N 1
ATOM 594 C CA . SER A 1 74 ? 16.559 -1.920 -3.587 1.00 87.62 74 SER A CA 1
ATOM 595 C C . SER A 1 74 ? 15.849 -1.036 -2.557 1.00 87.62 74 SER A C 1
ATOM 597 O O . SER A 1 74 ? 15.360 -1.547 -1.551 1.00 87.62 74 SER A O 1
ATOM 599 N N . ILE A 1 75 ? 15.765 0.277 -2.802 1.00 88.94 75 ILE A N 1
ATOM 600 C CA . ILE A 1 75 ? 15.034 1.218 -1.941 1.00 88.94 75 ILE A CA 1
ATOM 601 C C . ILE A 1 75 ? 13.526 0.921 -1.957 1.00 88.94 75 ILE A C 1
ATOM 603 O O . ILE A 1 75 ? 12.875 0.980 -0.908 1.00 88.94 75 ILE A O 1
ATOM 607 N N . CYS A 1 76 ? 12.957 0.587 -3.118 1.00 89.56 76 CYS A N 1
ATOM 608 C CA . CYS A 1 76 ? 11.547 0.206 -3.224 1.00 89.56 76 CYS A CA 1
ATOM 609 C C . CYS A 1 76 ? 11.279 -1.118 -2.489 1.00 89.56 76 CYS A C 1
ATOM 611 O O . CYS A 1 76 ? 10.372 -1.178 -1.661 1.00 89.56 76 CYS A O 1
ATOM 613 N N . GLU A 1 77 ? 12.129 -2.135 -2.667 1.00 89.69 77 GLU A N 1
ATOM 614 C CA . GLU A 1 77 ? 12.019 -3.431 -1.972 1.00 89.69 77 GLU A CA 1
ATOM 615 C C . GLU A 1 77 ? 12.129 -3.307 -0.439 1.00 89.69 77 GLU A C 1
ATOM 617 O O . GLU A 1 77 ? 11.403 -3.973 0.313 1.00 89.69 77 GLU A O 1
ATOM 622 N N . GLU A 1 78 ? 12.996 -2.418 0.052 1.00 91.50 78 GLU A N 1
ATOM 623 C CA . GLU A 1 78 ? 13.072 -2.102 1.481 1.00 91.50 78 GLU A CA 1
ATOM 624 C C . GLU A 1 78 ? 11.774 -1.446 1.971 1.00 91.50 78 GLU A C 1
ATOM 626 O O . GLU A 1 78 ? 11.231 -1.815 3.016 1.00 91.50 78 GLU A O 1
ATOM 631 N N . THR A 1 79 ? 11.235 -0.503 1.200 1.00 90.00 79 THR A N 1
ATOM 632 C CA . THR A 1 79 ? 10.011 0.219 1.571 1.00 90.00 79 THR A CA 1
ATOM 633 C C . THR A 1 79 ? 8.790 -0.710 1.556 1.00 90.00 79 THR A C 1
ATOM 635 O O . THR A 1 79 ? 7.973 -0.667 2.475 1.00 90.00 79 THR A O 1
ATOM 638 N N . HIS A 1 80 ? 8.716 -1.649 0.608 1.00 91.12 80 HIS A N 1
ATOM 639 C CA . HIS A 1 80 ? 7.747 -2.753 0.610 1.00 91.12 80 HIS A CA 1
ATOM 640 C C . HIS A 1 80 ? 7.810 -3.590 1.883 1.00 91.12 80 HIS A C 1
ATOM 642 O O . HIS A 1 80 ? 6.783 -3.923 2.483 1.00 91.12 80 HIS A O 1
ATOM 648 N N . SER A 1 81 ? 9.023 -3.897 2.343 1.00 91.38 81 SER A N 1
ATOM 649 C CA . SER A 1 81 ? 9.224 -4.631 3.592 1.00 91.38 81 SER A CA 1
ATOM 650 C C . SER A 1 81 ? 8.685 -3.847 4.793 1.00 91.38 81 SER A C 1
ATOM 652 O O . SER A 1 81 ? 8.046 -4.430 5.670 1.00 91.38 81 SER A O 1
ATOM 654 N N . GLN A 1 82 ? 8.864 -2.523 4.816 1.00 92.50 82 GLN A N 1
ATOM 655 C CA . GLN A 1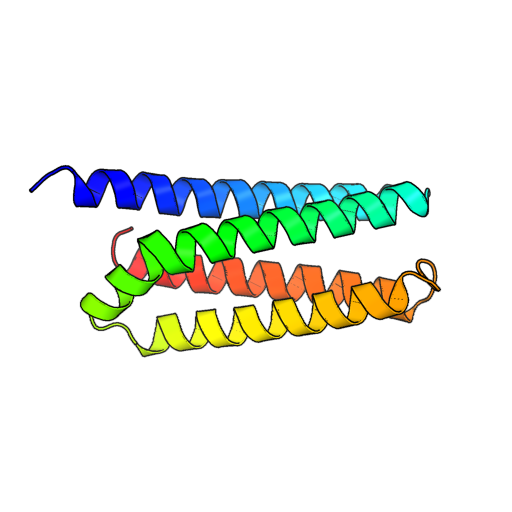 82 ? 8.294 -1.658 5.854 1.00 92.50 82 GLN A CA 1
ATOM 656 C C . GLN A 1 82 ? 6.760 -1.649 5.816 1.00 92.50 82 GLN A C 1
ATOM 658 O O . GLN A 1 82 ? 6.129 -1.827 6.858 1.00 92.50 82 GLN A O 1
ATOM 663 N N . VAL A 1 83 ? 6.151 -1.514 4.632 1.00 93.19 83 VAL A N 1
ATOM 664 C CA . VAL A 1 83 ? 4.689 -1.592 4.455 1.00 93.19 83 VAL A CA 1
ATOM 665 C C . VAL A 1 83 ? 4.152 -2.926 4.985 1.00 93.19 83 VAL A C 1
ATOM 667 O O . VAL A 1 83 ? 3.195 -2.945 5.763 1.00 93.19 83 VAL A O 1
ATOM 670 N N . ARG A 1 84 ? 4.814 -4.040 4.650 1.00 92.81 84 ARG A N 1
ATOM 671 C CA . ARG A 1 84 ? 4.438 -5.379 5.125 1.00 92.81 84 ARG A CA 1
ATOM 672 C C . ARG A 1 84 ? 4.515 -5.508 6.645 1.00 92.81 84 ARG A C 1
ATOM 674 O O . ARG A 1 84 ? 3.591 -6.036 7.253 1.00 92.81 84 ARG A O 1
ATOM 681 N N . LEU A 1 85 ? 5.572 -4.987 7.268 1.00 93.56 85 LEU A N 1
ATOM 682 C CA . LEU A 1 85 ? 5.713 -5.000 8.727 1.00 93.56 85 LEU A CA 1
ATOM 683 C C . LEU A 1 85 ? 4.572 -4.247 9.423 1.00 93.56 85 LEU A C 1
ATOM 685 O O . LEU A 1 85 ? 4.101 -4.674 10.480 1.00 93.56 85 LEU A O 1
ATOM 689 N N . VAL A 1 86 ? 4.116 -3.134 8.842 1.00 93.31 86 VAL A N 1
ATOM 690 C CA . VAL A 1 86 ? 2.986 -2.378 9.392 1.00 93.31 86 VAL A CA 1
ATOM 691 C C . VAL A 1 86 ? 1.666 -3.131 9.197 1.00 93.31 86 VAL A C 1
ATOM 693 O O . VAL A 1 86 ? 0.875 -3.188 10.138 1.00 93.31 86 VAL A O 1
ATOM 696 N N . LEU A 1 87 ? 1.443 -3.764 8.039 1.00 91.62 87 LEU A N 1
ATOM 697 C CA . LEU A 1 87 ? 0.277 -4.632 7.816 1.00 91.62 87 LEU A CA 1
ATOM 698 C C . LEU A 1 87 ? 0.233 -5.799 8.810 1.00 91.62 87 LEU A C 1
ATOM 700 O O . LEU A 1 87 ? -0.793 -6.021 9.449 1.00 91.62 87 LEU A O 1
ATOM 704 N N 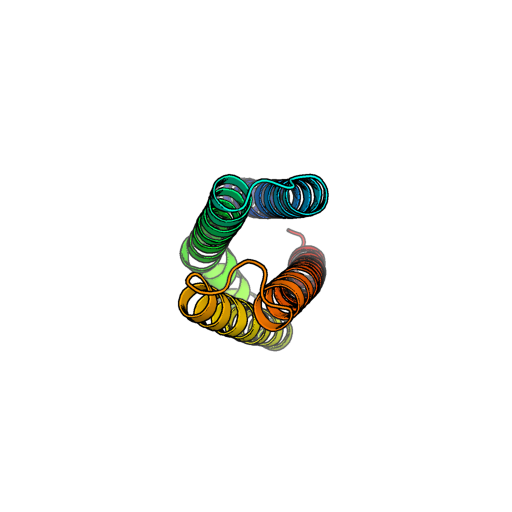. ASP A 1 88 ? 1.355 -6.491 9.015 1.00 91.44 88 ASP A N 1
ATOM 705 C CA . ASP A 1 88 ? 1.449 -7.590 9.981 1.00 91.44 88 ASP A CA 1
ATOM 706 C C . ASP A 1 88 ? 1.153 -7.111 11.411 1.00 91.44 88 ASP A C 1
ATOM 708 O O . ASP A 1 88 ? 0.538 -7.830 12.203 1.00 91.44 88 ASP A O 1
ATOM 712 N N . LYS A 1 89 ? 1.570 -5.884 11.758 1.00 91.44 89 LYS A N 1
ATOM 713 C CA . LYS A 1 89 ? 1.220 -5.255 13.037 1.00 91.44 89 LYS A CA 1
ATOM 714 C C . LYS A 1 89 ? -0.286 -4.992 13.126 1.00 91.44 89 LYS A C 1
ATOM 716 O O . LYS A 1 89 ? -0.879 -5.323 14.149 1.00 91.44 89 LYS A O 1
ATOM 721 N N . LEU A 1 90 ? -0.905 -4.445 12.079 1.00 90.06 90 LEU A N 1
ATOM 722 C CA . LEU A 1 90 ? -2.348 -4.184 12.033 1.00 90.06 90 LEU A CA 1
ATOM 723 C C . LEU A 1 90 ? -3.167 -5.465 12.188 1.00 90.06 90 LEU A C 1
ATOM 725 O O . LEU A 1 90 ? -4.097 -5.486 12.988 1.00 90.06 90 LEU A O 1
ATOM 729 N N . MET A 1 91 ? -2.770 -6.554 11.524 1.00 87.62 91 MET A N 1
ATOM 730 C CA . MET A 1 91 ? -3.433 -7.858 11.648 1.00 87.62 91 MET A CA 1
ATOM 731 C C . MET A 1 91 ? -3.425 -8.409 13.080 1.00 87.62 91 MET A C 1
ATOM 733 O O . MET A 1 91 ? -4.334 -9.137 13.464 1.00 87.62 91 MET A O 1
ATOM 737 N N . ARG A 1 92 ? -2.409 -8.073 13.886 1.00 88.94 92 ARG A N 1
ATOM 738 C CA . ARG A 1 92 ? -2.337 -8.469 15.305 1.00 88.94 92 ARG A CA 1
ATOM 739 C C . ARG A 1 92 ? -3.166 -7.567 16.215 1.00 88.94 92 ARG A C 1
ATOM 741 O O . ARG A 1 92 ? -3.522 -7.986 17.312 1.00 88.94 92 ARG A O 1
ATOM 748 N N . LEU A 1 93 ? -3.432 -6.340 15.778 1.00 88.00 93 LEU A N 1
ATOM 749 C CA . LEU A 1 93 ? -4.179 -5.330 16.521 1.00 88.00 93 LEU A CA 1
ATOM 750 C C . LEU A 1 93 ? -5.669 -5.299 16.151 1.00 88.00 93 LEU A C 1
ATOM 752 O O . LEU A 1 93 ? -6.399 -4.499 16.718 1.00 88.00 93 LEU A O 1
ATOM 756 N N . THR A 1 94 ? -6.147 -6.165 15.251 1.00 81.44 94 THR A N 1
ATOM 757 C CA . THR A 1 94 ? -7.566 -6.227 14.840 1.00 81.44 94 THR A CA 1
ATOM 758 C C . THR A 1 94 ? -8.525 -6.434 16.012 1.00 81.44 94 THR A C 1
ATOM 760 O O . THR A 1 94 ? -9.627 -5.894 16.007 1.00 81.44 94 THR A O 1
ATOM 763 N N . ALA A 1 95 ? -8.096 -7.147 17.058 1.00 82.56 95 ALA A N 1
ATOM 764 C CA . ALA A 1 95 ? -8.875 -7.319 18.285 1.00 82.56 95 ALA A CA 1
ATOM 765 C C . ALA A 1 95 ? -9.083 -6.009 19.080 1.00 82.56 95 ALA A C 1
ATOM 767 O O . ALA A 1 95 ? -9.988 -5.948 19.909 1.00 82.56 95 ALA A O 1
ATOM 768 N N . ASP A 1 96 ? -8.266 -4.981 18.830 1.00 84.94 96 ASP A N 1
ATOM 769 C CA . ASP A 1 96 ? -8.315 -3.659 19.464 1.00 84.94 96 ASP A CA 1
ATOM 770 C C . ASP A 1 96 ? -8.326 -2.545 18.400 1.00 84.94 96 ASP A C 1
ATOM 772 O O . ASP A 1 96 ? -7.490 -1.642 18.384 1.00 84.94 96 ASP A O 1
ATOM 776 N N . ILE A 1 97 ? -9.269 -2.644 17.458 1.00 81.31 97 ILE A N 1
ATOM 777 C CA . ILE A 1 97 ? -9.343 -1.772 16.276 1.00 81.31 97 ILE A CA 1
ATOM 778 C C . ILE A 1 97 ? -9.585 -0.285 16.591 1.00 81.31 97 ILE A C 1
ATOM 780 O O . ILE A 1 97 ? -9.204 0.583 15.811 1.00 81.31 97 ILE A O 1
ATOM 784 N N . ASP A 1 98 ? -10.184 0.034 17.741 1.00 81.25 98 ASP A N 1
ATOM 785 C CA . ASP A 1 98 ? -10.331 1.422 18.223 1.00 81.25 98 ASP A CA 1
ATOM 786 C C . ASP A 1 98 ? -9.201 1.845 19.156 1.00 81.25 98 ASP A C 1
ATOM 788 O O . ASP A 1 98 ? -9.187 2.969 19.671 1.00 81.25 98 ASP A O 1
ATOM 792 N N . GLY A 1 99 ? -8.268 0.934 19.412 1.00 86.12 99 GLY A N 1
ATOM 793 C CA . GLY A 1 99 ? -7.078 1.204 20.178 1.00 86.12 99 GLY A CA 1
ATOM 794 C C . GLY A 1 99 ? -6.242 2.266 19.477 1.00 86.12 99 GLY A C 1
ATOM 795 O O . GLY A 1 99 ? -6.063 2.271 18.256 1.00 86.12 99 GLY A O 1
ATOM 796 N N . LYS A 1 100 ? -5.656 3.159 20.275 1.00 89.44 100 LYS A N 1
ATOM 797 C CA . LYS A 1 100 ? -4.725 4.181 19.779 1.00 89.44 100 LYS A CA 1
ATOM 798 C C . LYS A 1 100 ? -3.578 3.563 18.967 1.00 89.44 100 LYS A C 1
ATOM 800 O O . LYS A 1 100 ? -3.121 4.164 17.999 1.00 89.44 100 LYS A O 1
ATOM 805 N N . ASP A 1 101 ? -3.142 2.362 19.343 1.00 89.81 101 ASP A N 1
ATOM 806 C CA . ASP A 1 101 ? -2.066 1.639 18.666 1.00 89.81 101 ASP A CA 1
ATOM 807 C C . ASP A 1 101 ? -2.463 1.150 17.266 1.00 89.81 101 ASP A C 1
ATOM 809 O O . ASP A 1 101 ? -1.601 1.105 16.381 1.00 89.81 101 ASP A O 1
ATOM 813 N N . TYR A 1 102 ? -3.741 0.799 17.057 1.00 90.19 102 TYR A N 1
ATOM 814 C CA . TYR A 1 102 ? -4.272 0.444 15.740 1.00 90.19 102 TYR A CA 1
ATOM 815 C C . TYR A 1 102 ? -4.301 1.680 14.845 1.00 90.19 102 TYR A C 1
ATOM 817 O O . TYR A 1 102 ? -3.713 1.672 13.767 1.00 90.19 102 TYR A O 1
ATOM 825 N N . GLU A 1 103 ? -4.870 2.782 15.336 1.00 90.25 103 GLU A N 1
ATOM 826 C CA . GLU A 1 103 ? -4.948 4.042 14.592 1.00 90.25 103 GLU A CA 1
ATOM 827 C C . GLU A 1 103 ? -3.556 4.593 14.227 1.00 90.25 103 GLU A C 1
ATOM 829 O O . GLU A 1 103 ? -3.316 5.035 13.101 1.00 90.25 103 GLU A O 1
ATOM 834 N N . GLU A 1 104 ? -2.588 4.499 15.145 1.00 92.88 104 GLU A N 1
ATOM 835 C CA . GLU A 1 104 ? -1.198 4.867 14.869 1.00 92.88 104 GLU A CA 1
ATOM 836 C C . GLU A 1 104 ? -0.577 3.967 13.789 1.00 92.88 104 GLU A C 1
ATOM 838 O O . GLU A 1 104 ? 0.177 4.441 12.935 1.00 92.88 104 GLU A O 1
ATOM 843 N N . ALA A 1 105 ? -0.885 2.667 13.804 1.00 94.00 105 ALA A N 1
ATOM 844 C CA . ALA A 1 105 ? -0.421 1.739 12.782 1.00 94.00 105 ALA A CA 1
ATOM 845 C C . ALA A 1 105 ? -1.068 2.020 11.414 1.00 94.00 105 ALA A C 1
ATOM 847 O O . ALA A 1 105 ? -0.360 1.974 10.410 1.00 94.00 105 ALA A O 1
ATOM 848 N N . VAL A 1 106 ? -2.349 2.403 11.355 1.00 93.56 106 VAL A N 1
ATOM 849 C CA . VAL A 1 106 ? -3.012 2.828 10.108 1.00 93.56 106 VAL A CA 1
ATOM 850 C C . VA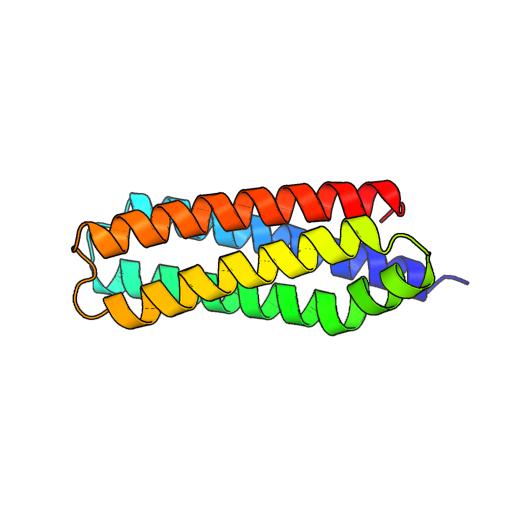L A 1 106 ? -2.375 4.105 9.561 1.00 93.56 106 VAL A C 1
ATOM 852 O O . VAL A 1 106 ? -2.042 4.168 8.376 1.00 93.56 106 VAL A O 1
ATOM 855 N N . CYS A 1 107 ? -2.114 5.097 10.417 1.00 93.69 107 CYS A N 1
ATOM 856 C CA . CYS A 1 107 ? -1.392 6.310 10.027 1.00 93.69 107 CYS A CA 1
ATOM 857 C C . CYS A 1 107 ? -0.003 5.988 9.456 1.00 93.69 107 CYS A C 1
ATOM 859 O O . CYS A 1 107 ? 0.370 6.494 8.396 1.00 93.69 107 CYS A O 1
ATOM 861 N N . LYS A 1 108 ? 0.751 5.106 10.127 1.00 95.06 108 LYS A N 1
ATOM 862 C CA . LYS A 1 108 ? 2.064 4.640 9.654 1.00 95.06 108 LYS A CA 1
ATOM 863 C C . LYS A 1 108 ? 1.968 3.910 8.321 1.00 95.06 108 LYS A C 1
ATOM 865 O O . LYS A 1 108 ? 2.823 4.123 7.467 1.00 95.06 108 LYS A O 1
ATOM 870 N N . LEU A 1 109 ? 0.934 3.093 8.125 1.00 95.06 109 LEU A N 1
ATOM 871 C CA . LEU A 1 109 ? 0.709 2.395 6.864 1.00 95.06 109 LEU A CA 1
ATOM 872 C C . LEU A 1 109 ? 0.455 3.399 5.740 1.00 95.06 109 LEU A C 1
ATOM 874 O O . LEU A 1 109 ? 1.094 3.313 4.697 1.00 95.06 109 LEU A O 1
ATOM 878 N N . LYS A 1 110 ? -0.422 4.385 5.964 1.00 94.81 110 LYS A N 1
ATOM 879 C CA . LYS A 1 110 ? -0.729 5.427 4.976 1.00 94.81 110 LYS A CA 1
ATOM 880 C C . LYS A 1 110 ? 0.527 6.179 4.540 1.00 94.81 110 LYS A C 1
ATOM 882 O O . LYS A 1 110 ? 0.726 6.389 3.346 1.00 94.81 110 LYS A O 1
ATOM 887 N N . GLU A 1 111 ? 1.375 6.572 5.486 1.00 94.94 111 GLU A N 1
ATOM 888 C CA . GLU A 1 111 ? 2.625 7.275 5.179 1.00 94.94 111 GLU A CA 1
ATOM 889 C C . GLU A 1 111 ? 3.637 6.372 4.460 1.00 94.94 111 GLU A C 1
ATOM 891 O O . GLU A 1 111 ? 4.205 6.792 3.454 1.00 94.94 111 GLU A O 1
ATOM 896 N N . ALA A 1 112 ? 3.800 5.118 4.895 1.00 94.50 112 ALA A N 1
ATOM 897 C CA . ALA A 1 112 ? 4.687 4.159 4.236 1.00 94.50 112 ALA A CA 1
ATOM 898 C C . ALA A 1 112 ? 4.258 3.870 2.787 1.00 94.50 112 ALA A C 1
ATOM 900 O O . ALA A 1 112 ? 5.093 3.841 1.889 1.00 94.50 112 ALA A O 1
ATOM 901 N N . VAL A 1 113 ? 2.953 3.725 2.534 1.00 94.12 113 VAL A N 1
ATOM 902 C CA . VAL A 1 113 ? 2.407 3.514 1.184 1.00 94.12 113 VAL A CA 1
ATOM 903 C C . VAL A 1 113 ? 2.601 4.749 0.300 1.00 94.12 113 VAL A C 1
ATOM 905 O O . VAL A 1 113 ? 2.923 4.612 -0.878 1.00 94.12 113 VAL A O 1
ATOM 908 N N . LYS A 1 114 ? 2.436 5.966 0.836 1.00 94.31 114 LYS A N 1
ATOM 909 C CA . LYS A 1 114 ? 2.725 7.198 0.079 1.00 94.31 114 LYS A CA 1
ATOM 910 C C . LYS A 1 114 ? 4.201 7.314 -0.288 1.00 94.31 114 LYS A C 1
ATOM 912 O O . LYS A 1 114 ? 4.514 7.727 -1.403 1.00 94.31 114 LYS A O 1
ATOM 917 N N . ASP A 1 115 ? 5.088 7.004 0.655 1.00 93.44 115 ASP A N 1
ATOM 918 C CA . ASP A 1 115 ? 6.530 7.042 0.428 1.00 93.44 115 ASP A CA 1
ATOM 919 C C . ASP A 1 115 ? 6.950 5.995 -0.611 1.00 93.44 115 ASP A C 1
ATOM 921 O O . ASP A 1 115 ? 7.680 6.324 -1.545 1.00 93.44 115 ASP A O 1
ATOM 925 N N . LEU A 1 116 ? 6.399 4.780 -0.517 1.00 93.19 116 LEU A N 1
ATOM 926 C CA . LEU A 1 116 ? 6.585 3.719 -1.504 1.00 93.19 116 LEU A CA 1
ATOM 927 C C . LEU A 1 116 ? 6.155 4.168 -2.902 1.00 93.19 116 LEU A C 1
ATOM 929 O O . LEU A 1 116 ? 6.991 4.199 -3.800 1.00 93.19 116 LEU A O 1
ATOM 933 N N . ARG A 1 117 ? 4.907 4.640 -3.048 1.00 94.12 117 ARG A N 1
ATOM 934 C CA . ARG A 1 117 ? 4.390 5.169 -4.318 1.00 94.12 117 ARG A CA 1
ATOM 935 C C . ARG A 1 117 ? 5.340 6.207 -4.903 1.00 94.12 117 ARG A C 1
ATOM 937 O O . ARG A 1 117 ? 5.637 6.174 -6.086 1.00 94.12 117 ARG A O 1
ATOM 944 N N . LYS A 1 118 ? 5.813 7.158 -4.090 1.00 93.56 118 LYS A N 1
ATOM 945 C CA . LYS A 1 118 ? 6.713 8.223 -4.553 1.00 93.56 118 LYS A CA 1
ATOM 946 C C . LYS A 1 118 ? 8.056 7.669 -5.039 1.00 93.56 118 LYS A C 1
ATOM 948 O O . LYS A 1 118 ? 8.582 8.156 -6.036 1.00 93.56 118 LYS A O 1
ATOM 953 N N . LYS A 1 119 ? 8.631 6.707 -4.316 1.00 91.38 119 LYS A N 1
ATOM 954 C CA . LYS A 1 119 ? 9.903 6.066 -4.676 1.00 91.38 119 LYS A CA 1
ATOM 955 C C . LYS A 1 119 ? 9.780 5.286 -5.979 1.00 91.38 119 LYS A C 1
ATOM 957 O O . LYS A 1 119 ? 10.637 5.439 -6.843 1.00 91.38 119 LYS A O 1
ATOM 962 N N . GLU A 1 120 ? 8.696 4.543 -6.141 1.00 90.38 120 GLU A N 1
ATOM 963 C CA . GLU A 1 120 ? 8.405 3.809 -7.369 1.00 90.38 120 GLU A CA 1
ATOM 964 C C . GLU A 1 120 ? 8.132 4.740 -8.539 1.00 90.38 120 GLU A C 1
ATOM 966 O O . GLU A 1 120 ? 8.656 4.517 -9.619 1.00 90.38 120 GLU A O 1
ATOM 971 N N . GLU A 1 121 ? 7.430 5.851 -8.320 1.00 89.25 121 GLU A N 1
ATOM 972 C CA . GLU A 1 121 ? 7.208 6.832 -9.380 1.00 89.25 121 GLU A CA 1
ATOM 973 C C . GLU A 1 121 ? 8.511 7.454 -9.883 1.00 89.25 121 GLU A C 1
ATOM 975 O O . GLU A 1 121 ? 8.685 7.642 -11.086 1.00 89.25 121 GLU A O 1
ATOM 980 N N . ASN A 1 122 ? 9.450 7.728 -8.973 1.00 88.50 122 ASN A N 1
ATOM 981 C CA . ASN A 1 122 ? 10.787 8.171 -9.357 1.00 88.50 122 ASN A CA 1
ATOM 982 C C . ASN A 1 122 ? 11.532 7.071 -10.125 1.00 88.50 122 ASN A C 1
ATOM 984 O O . ASN A 1 122 ? 12.191 7.371 -11.114 1.00 88.50 122 ASN A O 1
ATOM 988 N N . LEU A 1 123 ? 11.420 5.812 -9.690 1.00 87.19 123 LEU A N 1
ATOM 989 C CA . LEU A 1 123 ? 12.048 4.672 -10.358 1.00 87.19 123 LEU A CA 1
ATOM 990 C C . LEU A 1 123 ? 11.494 4.484 -11.778 1.00 87.19 123 LEU A C 1
ATOM 992 O O . LEU A 1 123 ? 12.267 4.349 -12.722 1.00 87.19 123 LEU A O 1
ATOM 996 N N . PHE A 1 124 ? 10.174 4.532 -11.954 1.00 87.19 124 PHE A N 1
ATOM 997 C CA . PHE A 1 124 ? 9.530 4.401 -13.260 1.00 87.19 124 PHE A CA 1
ATOM 998 C C . PHE A 1 124 ? 9.922 5.556 -14.187 1.00 87.19 124 PHE A C 1
ATOM 1000 O O . PHE A 1 124 ? 10.332 5.311 -15.317 1.00 87.19 124 PHE A O 1
ATOM 1007 N N . GLN A 1 125 ? 9.928 6.799 -13.693 1.00 85.25 125 GLN A N 1
ATOM 1008 C CA . GLN A 1 125 ? 10.367 7.959 -14.478 1.00 85.25 125 GLN A CA 1
ATOM 1009 C C . GLN A 1 125 ? 11.838 7.879 -14.903 1.00 85.25 125 GLN A C 1
ATOM 1011 O O . GLN A 1 125 ? 12.146 8.191 -16.052 1.00 85.25 125 GLN A O 1
ATOM 1016 N N . SER A 1 126 ? 12.739 7.449 -14.012 1.00 82.81 126 SER A N 1
ATOM 1017 C CA . SER A 1 126 ? 14.164 7.274 -14.334 1.00 82.81 126 SER A CA 1
ATOM 1018 C C . SER A 1 126 ? 14.410 6.205 -15.401 1.00 82.81 126 SER A C 1
ATOM 1020 O O . SER A 1 126 ? 15.401 6.285 -16.121 1.00 82.81 126 SER A O 1
ATOM 1022 N N . ASN A 1 127 ? 13.496 5.238 -15.533 1.00 79.56 127 ASN A N 1
ATOM 1023 C CA . ASN A 1 127 ? 13.571 4.146 -16.507 1.00 79.56 127 ASN A CA 1
ATOM 1024 C C . ASN A 1 127 ? 12.635 4.359 -17.719 1.00 79.56 127 ASN A C 1
ATOM 1026 O O . ASN A 1 127 ? 12.410 3.428 -18.486 1.00 79.56 127 ASN A O 1
ATOM 1030 N N . GLU A 1 128 ? 12.107 5.579 -17.904 1.00 77.56 128 GLU A N 1
ATOM 1031 C CA . GLU A 1 128 ? 11.217 5.970 -19.014 1.00 77.56 128 GLU A CA 1
ATOM 1032 C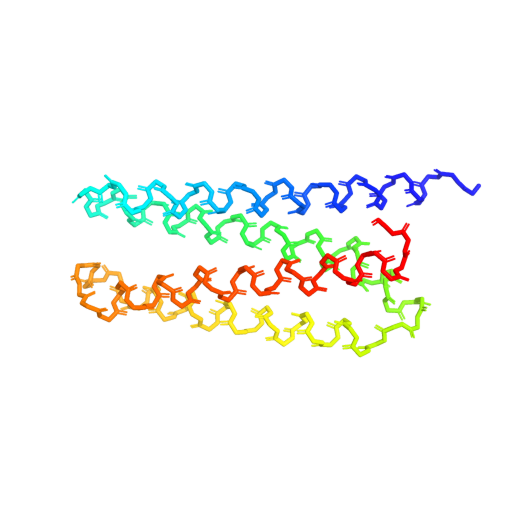 C . GLU A 1 128 ? 9.907 5.147 -19.115 1.00 77.56 128 GLU A C 1
ATOM 1034 O O . GLU A 1 128 ? 9.390 4.921 -20.214 1.00 77.56 128 GLU A O 1
ATOM 1039 N N . LEU A 1 129 ? 9.354 4.726 -17.965 1.00 65.06 129 LEU A N 1
ATOM 1040 C CA . LEU A 1 129 ? 8.126 3.920 -17.836 1.00 65.06 129 LEU A CA 1
ATOM 1041 C C . LEU A 1 129 ? 6.865 4.712 -17.417 1.00 65.06 129 LEU A C 1
ATOM 1043 O O . LEU A 1 129 ? 6.916 5.585 -16.511 1.00 65.06 129 LEU A O 1
#

Foldseek 3Di:
DPPLVVLQVVLVVLLVVLLVVLVVLLVVLVVDPDLVSNVVSLVVNVVSLVVNCVSCVPRNVVVLVVVPPVPLSVVLVVLNVQLVVLSVVLVVCSVVCVDPSNVVSSVSNNVSSVVSNVSVVVSCVVVVD

pLDDT: mean 87.34, std 9.66, range [46.94, 96.5]

Secondary structure (DSSP, 8-state):
--SHHHHHHHHHHHHHHHHHHHHHHHHHHTT---HHHHHHHHHHHHHHHHHHHHHIIIIIHHHHHHTT-HHHHHHHHHHHHHHHHHHHHHHHHGGGTTSHHHHHHHHHHHHHHHHHHHHHHHHHHHTT-

Sequence (129 aa):
MTTAHHEQTEAVKDVRDKYEEIMRLFDQYNKTDNKSERESLISEVSTCLSHVNTVEAKDLYPMLRSQAEPEGLSICEETHSQVRLVLDKLMRLTADIDGKDYEEAVCKLKEAVKDLRKKEENLFQSNEL

Radius of gyration: 15.89 Å; chains: 1; bounding box: 39×20×51 Å